Protein AF-A0A9P7JS52-F1 (afdb_monomer_lite)

Secondary structure (DSSP, 8-state):
--HHHHHHHHHHHHHHHHHHHHHS-S-S-EEEE-SS-EEEEEEEEEEPTTS-EEEEEEE-TT-EEEE-HHHHHH-TTT--S--SS---HHHHHHHHHTT----HHHHHHHHHHHHHHHHHHHHHHHS-------

pLDDT: mean 71.67, std 19.82, range [30.98, 96.31]

Foldseek 3Di:
DDPVVVVVVVVVVVVVVVVCCLQPPPDQKDKDAAQAWDKAAAPAFDQDPVRDTDRIDTDHHRGMDMDRSNVCSPPPVNCPPPDPPPPPVVVVVVCVVVVHDDDVVVVVVSVVVVVVVVVVVVVDVVDDDDDDDD

Organism: NCBI:txid1912936

Radius of gyration: 21.61 Å; chains: 1; bounding box: 54×28×57 Å

Structure (mmCIF, N/CA/C/O backbone):
data_AF-A0A9P7JS52-F1
#
_entry.id   AF-A0A9P7JS52-F1
#
loop_
_atom_site.group_PDB
_atom_site.id
_atom_site.type_symbol
_atom_site.label_atom_id
_atom_site.label_alt_id
_atom_site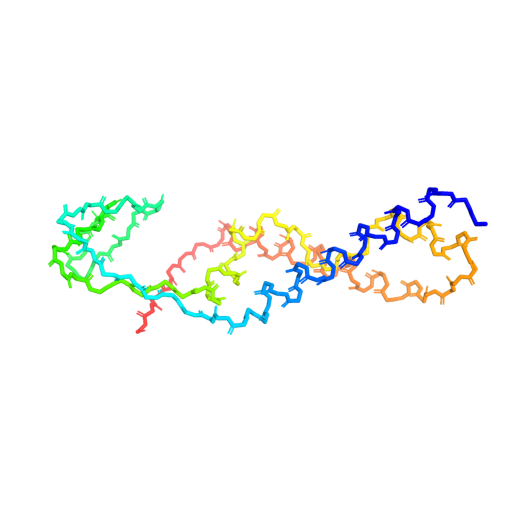.label_comp_id
_atom_site.label_asym_id
_atom_site.label_entity_id
_atom_site.label_seq_id
_atom_site.pdbx_PDB_ins_code
_atom_site.Cartn_x
_atom_site.Cartn_y
_atom_site.Cartn_z
_atom_site.occupancy
_atom_site.B_iso_or_equiv
_atom_site.auth_seq_id
_atom_site.auth_comp_id
_atom_site.auth_asym_id
_atom_site.auth_atom_id
_atom_site.pdbx_PDB_model_num
ATOM 1 N N . MET A 1 1 ? -29.392 10.322 24.789 1.00 59.69 1 MET A N 1
ATOM 2 C CA . MET A 1 1 ? -27.984 10.102 24.385 1.00 59.69 1 MET A CA 1
ATOM 3 C C . MET A 1 1 ? -27.443 11.407 23.819 1.00 59.69 1 MET A C 1
ATOM 5 O O . MET A 1 1 ? -28.081 11.936 22.916 1.00 59.69 1 MET A O 1
ATOM 9 N N . PRO A 1 2 ? -26.353 11.979 24.357 1.00 79.19 2 PRO A N 1
ATOM 10 C CA . PRO A 1 2 ? -25.794 13.222 23.833 1.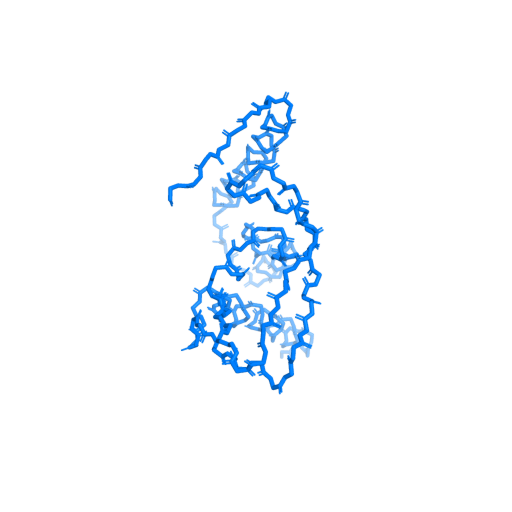00 79.19 2 PRO A CA 1
ATOM 11 C C . PRO A 1 2 ? -25.188 12.995 22.439 1.00 79.19 2 PRO A C 1
ATOM 13 O O . PRO A 1 2 ? -24.475 12.017 22.215 1.00 79.19 2 PRO A O 1
ATOM 16 N N . VAL A 1 3 ? -25.455 13.911 21.504 1.00 78.38 3 VAL A N 1
ATOM 17 C CA . VAL A 1 3 ? -25.021 13.857 20.088 1.00 78.38 3 VAL A CA 1
ATOM 18 C C . VAL A 1 3 ? -23.496 13.700 19.943 1.00 78.38 3 VAL A C 1
ATOM 20 O O . VAL A 1 3 ? -22.999 13.107 18.986 1.00 78.38 3 VAL A O 1
ATOM 23 N N . THR A 1 4 ? -22.737 14.163 20.934 1.00 74.44 4 THR A N 1
ATOM 24 C CA . THR A 1 4 ? -21.276 14.037 21.006 1.00 74.44 4 THR A CA 1
ATOM 25 C C . THR A 1 4 ? -20.799 12.593 21.171 1.00 74.44 4 THR A C 1
ATOM 27 O O . THR A 1 4 ? -19.786 12.224 20.580 1.00 74.44 4 THR A O 1
ATOM 30 N N . ALA A 1 5 ? -21.535 11.752 21.904 1.00 71.94 5 ALA A N 1
ATOM 31 C CA . ALA A 1 5 ? -21.184 10.344 22.085 1.00 71.94 5 ALA A CA 1
ATOM 32 C C . ALA A 1 5 ? -21.339 9.549 20.779 1.00 71.94 5 ALA A C 1
ATOM 34 O O . ALA A 1 5 ? -20.487 8.725 20.452 1.00 71.94 5 ALA A O 1
ATOM 35 N N . LEU A 1 6 ? -22.379 9.854 19.993 1.00 78.75 6 LEU A N 1
ATOM 36 C CA . LEU A 1 6 ? -22.606 9.231 18.687 1.00 78.75 6 LEU A CA 1
ATOM 37 C C . LEU A 1 6 ? -21.461 9.547 17.712 1.00 78.75 6 LEU A C 1
ATOM 39 O O . LEU A 1 6 ? -20.963 8.659 17.026 1.00 78.75 6 LEU A O 1
ATOM 43 N N . ARG A 1 7 ? -20.992 10.801 17.691 1.00 74.44 7 ARG A N 1
ATOM 44 C CA . ARG A 1 7 ? -19.889 11.227 16.818 1.00 74.44 7 ARG A CA 1
ATOM 45 C C . ARG A 1 7 ? -18.571 10.526 17.158 1.00 74.44 7 ARG A C 1
ATOM 47 O O . ARG A 1 7 ? -17.858 10.105 16.252 1.00 74.44 7 ARG A O 1
ATOM 54 N N . SER A 1 8 ? -18.263 10.373 18.444 1.00 76.12 8 SER A N 1
ATOM 55 C CA . SER A 1 8 ? -17.064 9.653 18.892 1.00 76.12 8 SER A CA 1
ATOM 56 C C . SER A 1 8 ? -17.106 8.171 18.515 1.00 76.12 8 SER A C 1
ATOM 58 O O . SER A 1 8 ? -16.089 7.612 18.109 1.00 76.12 8 SER A O 1
ATOM 60 N N . LEU A 1 9 ? -18.285 7.548 18.602 1.00 78.31 9 LEU A N 1
ATOM 61 C CA . LEU A 1 9 ? -18.476 6.150 18.223 1.00 78.31 9 LEU A CA 1
ATOM 62 C C . LEU A 1 9 ? -18.268 5.930 16.716 1.00 78.31 9 LEU A C 1
ATOM 64 O O . LEU A 1 9 ? -17.621 4.962 16.324 1.00 78.31 9 LEU A O 1
ATOM 68 N N . LEU A 1 10 ? -18.757 6.846 15.875 1.00 85.44 10 LEU A N 1
ATOM 69 C CA . LEU A 1 10 ? -18.566 6.776 14.422 1.00 85.44 10 LEU A CA 1
ATOM 70 C C . LEU A 1 10 ? -17.085 6.859 14.034 1.00 85.44 10 LEU A C 1
ATOM 72 O O . LEU A 1 10 ? -16.605 6.025 13.273 1.00 85.44 10 LEU A O 1
ATOM 76 N N . LEU A 1 11 ? -16.334 7.793 14.625 1.00 82.38 11 LEU A N 1
ATOM 77 C CA . LEU A 1 11 ? -14.894 7.918 14.364 1.00 82.38 11 LEU A CA 1
ATOM 78 C C . LEU A 1 11 ? -14.109 6.668 14.784 1.00 82.38 11 LEU A C 1
ATOM 80 O O . LEU A 1 11 ? -13.112 6.314 14.153 1.00 82.38 11 LEU A O 1
ATOM 84 N N . PHE A 1 12 ? -14.552 5.993 15.844 1.00 79.94 12 PHE A N 1
ATOM 85 C CA . PHE A 1 12 ? -13.956 4.736 16.281 1.00 79.94 12 PHE A CA 1
ATOM 86 C C . PHE A 1 12 ? -14.199 3.608 15.273 1.00 79.94 12 PHE A C 1
ATOM 88 O O . PHE A 1 12 ? -13.248 2.930 14.876 1.00 79.94 12 PHE A O 1
ATOM 95 N N . PHE A 1 13 ? -15.444 3.438 14.820 1.00 85.88 13 PHE A N 1
ATOM 96 C CA . PHE A 1 13 ? -15.769 2.446 13.796 1.00 85.88 13 PHE A CA 1
ATOM 97 C C . PHE A 1 13 ? -15.039 2.719 12.483 1.00 85.88 13 PHE A C 1
ATOM 99 O O . PHE A 1 13 ? -14.490 1.785 11.904 1.00 85.88 13 PHE A O 1
ATOM 106 N N . ASP A 1 14 ? -14.931 3.980 12.067 1.00 86.50 14 ASP A N 1
ATOM 107 C CA . ASP A 1 14 ? -14.136 4.360 10.898 1.00 86.50 14 ASP A CA 1
ATOM 108 C C . ASP A 1 14 ? -12.670 3.936 11.048 1.00 86.50 14 ASP A C 1
ATOM 110 O O . ASP A 1 14 ? -12.058 3.449 10.097 1.00 86.50 14 ASP A O 1
ATOM 114 N N . GLY A 1 15 ? -12.098 4.094 12.245 1.00 84.19 15 GLY A N 1
ATOM 115 C CA . GLY A 1 15 ? -10.743 3.647 12.557 1.00 84.19 15 GLY A CA 1
ATOM 116 C C . GLY A 1 15 ? -10.581 2.131 12.442 1.00 84.19 15 GLY A C 1
ATOM 117 O O . GLY A 1 15 ? -9.633 1.670 11.805 1.00 84.19 15 GLY A O 1
ATOM 118 N N . ILE A 1 16 ? -11.518 1.359 13.007 1.00 84.75 16 ILE A N 1
ATOM 119 C CA . ILE A 1 16 ? -11.520 -0.108 12.899 1.00 84.75 16 ILE A CA 1
ATOM 120 C C . ILE A 1 16 ? -11.625 -0.530 11.439 1.00 84.75 16 ILE A C 1
ATOM 122 O O . ILE A 1 16 ? -10.798 -1.307 10.978 1.00 84.75 16 ILE A O 1
ATOM 126 N N . ILE A 1 17 ? -12.606 -0.004 10.704 1.00 88.56 17 ILE A N 1
ATOM 127 C CA . ILE A 1 17 ? -12.856 -0.382 9.310 1.00 88.56 17 ILE A CA 1
ATOM 128 C C . ILE A 1 17 ? -11.619 -0.094 8.459 1.00 88.56 17 ILE A C 1
ATOM 130 O O . ILE A 1 17 ? -11.177 -0.962 7.706 1.00 88.56 17 ILE A O 1
ATOM 134 N N . LYS A 1 18 ? -11.008 1.087 8.613 1.00 86.62 18 LYS A N 1
ATOM 135 C CA . LYS A 1 18 ? -9.774 1.444 7.898 1.00 86.62 18 LYS A CA 1
ATOM 136 C C . LYS A 1 18 ? -8.631 0.489 8.219 1.00 86.62 18 LYS A C 1
ATOM 138 O O . LYS A 1 18 ? -7.931 0.060 7.306 1.00 86.62 18 LYS A O 1
ATOM 143 N N . GLU A 1 19 ? -8.449 0.130 9.485 1.00 85.00 19 GLU A N 1
ATOM 144 C CA . GLU A 1 19 ? -7.369 -0.767 9.896 1.00 85.00 19 GLU A CA 1
ATOM 145 C C . GLU A 1 19 ? -7.605 -2.211 9.436 1.00 85.00 19 GLU A C 1
ATOM 147 O O . GLU A 1 19 ? -6.684 -2.870 8.948 1.00 85.00 19 GLU A O 1
ATOM 152 N N . THR A 1 20 ? -8.848 -2.688 9.505 1.00 87.88 20 THR A N 1
ATOM 153 C CA . THR A 1 20 ? -9.243 -3.989 8.964 1.00 87.88 20 THR A CA 1
ATOM 154 C C . THR A 1 20 ? -9.000 -4.041 7.461 1.00 87.88 20 THR A C 1
ATOM 156 O O . THR A 1 20 ? -8.360 -4.979 6.997 1.00 87.88 20 THR A O 1
ATOM 159 N N . LEU A 1 21 ? -9.416 -3.025 6.700 1.00 89.62 21 LEU A N 1
ATOM 160 C CA . LEU A 1 21 ? -9.187 -2.967 5.252 1.00 89.62 21 LEU A CA 1
ATOM 161 C C . LEU A 1 21 ? -7.705 -2.793 4.892 1.00 89.62 21 LEU A C 1
ATOM 163 O O . LEU A 1 21 ? -7.263 -3.282 3.854 1.00 89.62 21 LEU A O 1
ATOM 167 N N . ARG A 1 22 ? -6.907 -2.147 5.750 1.00 88.50 22 ARG A N 1
ATOM 168 C CA . ARG A 1 22 ? -5.451 -2.058 5.576 1.00 88.50 22 ARG A CA 1
ATOM 169 C C . ARG A 1 22 ? -4.789 -3.431 5.724 1.00 88.50 22 ARG A C 1
ATOM 171 O O . ARG A 1 22 ? -3.935 -3.785 4.911 1.00 88.50 22 ARG A O 1
ATOM 178 N N . LEU A 1 23 ? -5.164 -4.196 6.753 1.00 88.12 23 LEU A N 1
ATOM 179 C CA . LEU A 1 23 ? -4.601 -5.522 7.053 1.00 88.12 23 LEU A CA 1
ATOM 180 C C . LEU A 1 23 ? -5.150 -6.634 6.148 1.00 88.12 23 LEU A C 1
ATOM 182 O O . LEU A 1 23 ? -4.427 -7.591 5.845 1.00 88.12 23 LEU A O 1
ATOM 186 N N . HIS A 1 24 ? -6.405 -6.493 5.728 1.00 91.56 24 HIS A N 1
ATOM 187 C CA . HIS A 1 24 ? -7.177 -7.447 4.936 1.00 91.56 24 HIS A CA 1
ATOM 188 C C . HIS A 1 24 ? -7.852 -6.735 3.752 1.00 91.56 24 HIS A C 1
ATOM 190 O O . HIS A 1 24 ? -9.081 -6.648 3.699 1.00 91.56 24 HIS A O 1
ATOM 196 N N . PRO A 1 25 ? -7.067 -6.195 2.800 1.00 92.25 25 PRO A N 1
ATOM 197 C CA . PRO A 1 25 ? -7.635 -5.583 1.611 1.00 92.25 25 PRO A CA 1
ATOM 198 C C . PRO A 1 25 ? -8.355 -6.652 0.789 1.00 92.25 25 PRO A C 1
ATOM 200 O O . PRO A 1 25 ? -7.826 -7.744 0.582 1.00 92.25 25 PRO A O 1
ATOM 203 N N . SER A 1 26 ? -9.536 -6.325 0.267 1.00 95.00 26 SER A N 1
ATOM 204 C CA . SER A 1 26 ? -10.273 -7.223 -0.633 1.00 95.00 26 SER A CA 1
ATOM 205 C C . SER A 1 26 ? -9.495 -7.523 -1.919 1.00 95.00 26 SER A C 1
ATOM 207 O O . SER A 1 26 ? -9.676 -8.578 -2.514 1.00 95.00 26 SER A O 1
ATOM 209 N N . CYS A 1 27 ? -8.610 -6.605 -2.327 1.00 93.75 27 CYS A N 1
ATOM 210 C CA . CYS A 1 27 ? -7.724 -6.751 -3.474 1.00 93.75 27 CYS A CA 1
ATOM 211 C C . CYS A 1 27 ? -6.259 -6.579 -3.019 1.00 93.75 27 CYS A C 1
ATOM 213 O O . CYS A 1 27 ? -5.828 -5.451 -2.767 1.00 93.75 27 CYS A O 1
ATOM 215 N N . PRO A 1 28 ? -5.493 -7.671 -2.833 1.00 91.38 28 PRO A N 1
ATOM 216 C CA . PRO A 1 28 ? -4.138 -7.604 -2.278 1.00 91.38 28 PRO A CA 1
ATOM 217 C C . PRO A 1 28 ? -3.076 -7.149 -3.288 1.00 91.38 28 PRO A C 1
ATOM 219 O O . PRO A 1 28 ? -1.961 -6.814 -2.878 1.00 91.38 28 PRO A O 1
ATOM 222 N N . VAL A 1 29 ? -3.412 -7.142 -4.581 1.00 93.31 29 VAL A N 1
ATOM 223 C CA . VAL A 1 29 ? -2.519 -6.839 -5.703 1.00 93.31 29 VAL A CA 1
ATOM 224 C C . VAL A 1 29 ? -3.292 -6.042 -6.750 1.00 93.31 29 VAL A C 1
ATOM 226 O O . VAL A 1 29 ? -4.449 -6.344 -7.017 1.00 93.31 29 VAL A O 1
ATOM 229 N N . MET A 1 30 ? -2.663 -5.027 -7.337 1.00 94.50 30 MET A N 1
ATOM 230 C CA . MET A 1 30 ? -3.210 -4.285 -8.471 1.00 94.50 30 MET A CA 1
ATOM 231 C C . MET A 1 30 ? -2.234 -4.346 -9.636 1.00 94.50 30 MET A C 1
ATOM 233 O O . MET A 1 30 ? -1.074 -3.965 -9.483 1.00 94.50 30 MET A O 1
ATOM 237 N N . ASP A 1 31 ? -2.738 -4.738 -10.799 1.00 94.31 31 ASP A N 1
ATOM 238 C CA . ASP A 1 31 ? -1.949 -4.810 -12.021 1.00 94.31 31 ASP A CA 1
ATOM 239 C C . ASP A 1 31 ? -2.228 -3.596 -12.904 1.00 94.31 31 ASP A C 1
ATOM 241 O O . ASP A 1 31 ? -3.367 -3.137 -13.039 1.00 94.31 31 ASP A O 1
ATOM 245 N N . ARG A 1 32 ? -1.170 -3.054 -13.504 1.00 93.62 32 ARG A N 1
ATOM 246 C CA . ARG A 1 32 ? -1.228 -1.941 -14.456 1.00 93.62 32 ARG A CA 1
ATOM 247 C C . ARG A 1 32 ? -0.411 -2.277 -15.689 1.00 93.62 32 ARG A C 1
ATOM 249 O O . ARG A 1 32 ? 0.664 -2.851 -15.571 1.00 93.62 32 ARG A O 1
ATOM 256 N N . VAL A 1 33 ? -0.894 -1.860 -16.852 1.00 94.94 33 VAL A N 1
ATOM 257 C CA . VAL A 1 33 ? -0.128 -1.897 -18.102 1.00 94.94 33 VAL A CA 1
ATOM 258 C C . VAL A 1 33 ? 0.262 -0.469 -18.447 1.00 94.94 33 VAL A C 1
ATOM 260 O O . VAL A 1 33 ? -0.593 0.419 -18.476 1.00 94.94 33 VAL A O 1
ATOM 263 N N . ALA A 1 34 ? 1.553 -0.229 -18.652 1.00 94.25 34 ALA A N 1
ATOM 264 C CA . ALA A 1 34 ? 2.043 1.083 -19.044 1.00 94.25 34 ALA A CA 1
ATOM 265 C C . ALA A 1 34 ? 1.601 1.394 -20.478 1.00 94.25 34 ALA A C 1
ATOM 267 O O . ALA A 1 34 ? 1.956 0.679 -21.409 1.00 94.25 34 ALA A O 1
ATOM 268 N N . SER A 1 35 ? 0.829 2.465 -20.662 1.00 95.19 35 SER A N 1
ATOM 269 C CA . SER A 1 35 ? 0.362 2.875 -2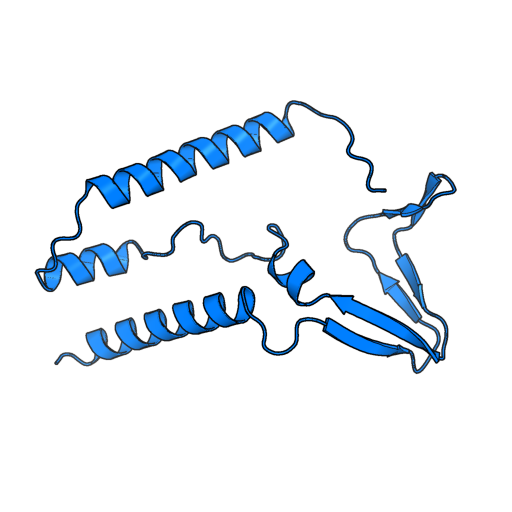1.992 1.00 95.19 35 SER A CA 1
ATOM 270 C C . SER A 1 35 ? 1.440 3.562 -22.827 1.00 95.19 35 SER A C 1
ATOM 272 O O . SER A 1 35 ? 1.299 3.639 -24.032 1.00 95.19 35 SER A O 1
ATOM 274 N N . ASN A 1 36 ? 2.472 4.108 -22.181 1.00 95.94 36 ASN A N 1
ATOM 275 C CA . ASN A 1 36 ? 3.606 4.779 -22.807 1.00 95.94 36 ASN A CA 1
ATOM 276 C C . ASN A 1 36 ? 4.863 4.460 -21.995 1.00 95.94 36 ASN A C 1
ATOM 278 O O . ASN A 1 36 ? 4.772 4.197 -20.789 1.00 95.94 36 ASN A O 1
ATOM 282 N N . ALA A 1 37 ? 6.031 4.549 -22.629 1.00 94.81 37 ALA A N 1
ATOM 283 C CA . ALA A 1 37 ? 7.297 4.479 -21.915 1.00 94.81 37 ALA A CA 1
ATOM 284 C C . ALA A 1 37 ? 7.398 5.635 -20.903 1.00 94.81 37 ALA A C 1
ATOM 286 O O . ALA A 1 37 ? 7.196 6.800 -21.249 1.00 94.81 37 ALA A O 1
ATOM 287 N N . ASN A 1 38 ? 7.686 5.316 -19.643 1.00 94.94 38 ASN A N 1
ATOM 288 C CA . ASN A 1 38 ? 7.783 6.296 -18.563 1.00 94.94 38 ASN A CA 1
ATOM 289 C C . ASN A 1 38 ? 8.846 5.879 -17.544 1.00 94.94 38 ASN A C 1
ATOM 291 O O . ASN A 1 38 ? 9.152 4.701 -17.393 1.00 94.94 38 ASN A O 1
ATOM 295 N N . THR A 1 39 ? 9.372 6.838 -16.796 1.00 93.62 39 THR A N 1
ATOM 296 C CA . THR A 1 39 ? 10.342 6.602 -15.731 1.00 93.62 39 THR A CA 1
ATOM 297 C C . THR A 1 39 ? 9.688 6.886 -14.383 1.00 93.62 39 THR A C 1
ATOM 299 O O . THR A 1 39 ? 9.324 8.022 -14.085 1.00 93.62 39 THR A O 1
ATOM 302 N N . LEU A 1 40 ? 9.538 5.853 -13.553 1.00 89.81 40 LEU A N 1
ATOM 303 C CA . LEU A 1 40 ? 8.970 5.961 -12.212 1.00 89.81 40 LEU A CA 1
ATOM 304 C C . LEU A 1 40 ? 10.055 6.416 -11.224 1.00 89.81 40 LEU A C 1
ATOM 306 O O . LEU A 1 40 ? 11.064 5.719 -11.076 1.00 89.81 40 LEU A O 1
ATOM 310 N N . PRO A 1 41 ? 9.884 7.555 -10.531 1.00 92.62 41 PRO A N 1
ATOM 311 C CA . PRO A 1 41 ? 10.837 7.982 -9.517 1.00 92.62 41 PRO A CA 1
ATOM 312 C C . PRO A 1 41 ? 10.746 7.070 -8.291 1.00 92.62 41 PRO A C 1
ATOM 314 O O . PRO A 1 41 ? 9.657 6.773 -7.797 1.00 92.62 41 PRO A O 1
ATOM 317 N N . LEU A 1 42 ? 11.898 6.639 -7.782 1.00 88.75 42 LEU A N 1
ATOM 318 C CA . LEU A 1 42 ? 11.984 5.877 -6.543 1.00 88.75 42 LEU A CA 1
ATOM 319 C C . LEU A 1 42 ? 12.209 6.846 -5.383 1.00 88.75 42 LEU A C 1
ATOM 321 O O . LEU A 1 42 ? 13.078 7.713 -5.448 1.00 88.75 42 LEU A O 1
ATOM 325 N N . GLN A 1 43 ? 11.442 6.685 -4.303 1.00 85.62 43 GLN A N 1
ATOM 326 C CA . GLN A 1 43 ? 11.603 7.503 -3.096 1.00 85.62 43 GLN A CA 1
ATOM 327 C C . GLN A 1 43 ? 12.999 7.338 -2.478 1.00 85.62 43 GLN A C 1
ATOM 329 O O . GLN A 1 43 ? 13.579 8.300 -1.978 1.00 85.62 43 GLN A O 1
ATOM 334 N N . PHE A 1 44 ? 13.542 6.122 -2.542 1.00 85.31 44 PHE A N 1
ATOM 335 C CA . PHE A 1 44 ? 14.884 5.793 -2.083 1.00 85.31 44 PHE A CA 1
ATOM 336 C C . PHE A 1 44 ? 15.658 5.129 -3.227 1.00 85.31 44 PHE A C 1
ATOM 338 O O . PHE A 1 44 ? 15.090 4.267 -3.904 1.00 85.31 44 PHE A O 1
ATOM 345 N N . PRO A 1 45 ? 16.935 5.489 -3.458 1.00 87.69 45 PRO A N 1
ATOM 346 C CA . PRO A 1 45 ? 17.744 4.838 -4.478 1.00 87.69 45 PRO A CA 1
ATOM 347 C C . PRO A 1 45 ? 17.867 3.343 -4.192 1.00 87.69 45 PRO A C 1
ATOM 349 O O . PRO A 1 45 ? 18.281 2.941 -3.103 1.00 87.69 45 PRO A O 1
ATOM 352 N N . THR A 1 46 ? 17.546 2.514 -5.178 1.00 86.62 46 THR A N 1
ATOM 353 C CA . THR A 1 46 ? 17.734 1.065 -5.084 1.00 86.62 46 THR A CA 1
ATOM 354 C C . THR A 1 46 ? 19.020 0.670 -5.787 1.00 86.62 46 THR A C 1
ATOM 356 O O . THR A 1 46 ? 19.337 1.177 -6.864 1.00 86.62 46 THR A O 1
ATOM 359 N N . ARG A 1 47 ? 19.784 -0.243 -5.188 1.00 88.75 47 ARG A N 1
ATOM 360 C CA . ARG A 1 47 ? 20.996 -0.775 -5.810 1.00 88.75 47 ARG A CA 1
ATOM 361 C C . ARG A 1 47 ? 20.622 -1.952 -6.703 1.00 88.75 47 ARG A C 1
ATOM 363 O O . ARG A 1 47 ? 20.029 -2.916 -6.228 1.00 88.75 47 ARG A O 1
ATOM 370 N N . SER A 1 48 ? 20.963 -1.874 -7.985 1.00 85.00 48 SER A N 1
ATOM 371 C CA . SER A 1 48 ? 20.746 -2.986 -8.911 1.00 85.00 48 SER A CA 1
ATOM 372 C C . SER A 1 48 ? 21.776 -4.105 -8.681 1.00 85.00 48 SER A C 1
ATOM 374 O O . SER A 1 48 ? 22.782 -3.922 -7.987 1.00 85.00 48 SER A O 1
ATOM 376 N N . ARG A 1 49 ? 21.580 -5.261 -9.332 1.00 86.69 49 ARG A N 1
ATOM 377 C CA . ARG A 1 49 ? 22.546 -6.376 -9.323 1.00 86.69 49 ARG A CA 1
ATOM 378 C C . ARG A 1 49 ? 23.923 -5.986 -9.877 1.00 86.69 49 ARG A C 1
ATOM 380 O O . ARG A 1 49 ? 24.921 -6.555 -9.453 1.00 86.69 49 ARG A O 1
ATOM 387 N N . SER A 1 50 ? 23.996 -4.998 -10.773 1.00 88.56 50 SER A N 1
ATOM 388 C CA . SER A 1 50 ? 25.267 -4.454 -11.279 1.00 88.56 50 SER A CA 1
ATOM 389 C C . SER A 1 50 ? 25.926 -3.461 -10.317 1.00 88.56 50 SER A C 1
ATOM 391 O O . SER A 1 50 ? 26.919 -2.827 -10.661 1.00 88.56 50 SER A O 1
ATOM 393 N N . SER A 1 51 ? 25.394 -3.330 -9.099 1.00 85.12 51 SER A N 1
ATOM 394 C CA . SER A 1 51 ? 25.855 -2.437 -8.038 1.00 85.12 51 SER A CA 1
ATOM 395 C C . SER A 1 51 ? 25.632 -0.941 -8.292 1.00 85.12 51 SER A C 1
ATOM 397 O O . SER A 1 51 ? 25.973 -0.130 -7.429 1.00 85.12 51 SER A O 1
ATOM 399 N N . ILE A 1 52 ? 24.994 -0.592 -9.415 1.00 87.31 52 ILE A N 1
ATOM 400 C CA . ILE A 1 52 ? 24.620 0.773 -9.792 1.00 87.31 52 ILE A CA 1
ATOM 401 C C . ILE A 1 52 ? 23.405 1.210 -8.968 1.00 87.31 52 ILE A C 1
ATOM 403 O O . ILE A 1 52 ? 22.379 0.524 -8.932 1.00 87.31 52 ILE A O 1
ATOM 407 N N . CYS A 1 53 ? 23.514 2.364 -8.313 1.00 87.75 53 CYS A N 1
ATOM 408 C CA . CYS A 1 53 ? 22.390 2.998 -7.633 1.00 87.75 53 CYS A CA 1
ATOM 409 C C . CYS A 1 53 ? 21.464 3.636 -8.670 1.00 87.75 53 CYS A C 1
ATOM 411 O O . CYS A 1 53 ? 21.876 4.510 -9.427 1.00 87.75 53 CYS A O 1
ATOM 413 N N . THR A 1 54 ? 20.211 3.201 -8.696 1.00 89.50 54 THR A N 1
ATOM 414 C CA . THR A 1 54 ? 19.163 3.750 -9.560 1.00 89.50 54 THR A CA 1
ATOM 415 C C . THR A 1 54 ? 18.148 4.469 -8.682 1.00 89.50 54 THR A C 1
ATOM 417 O O . THR A 1 54 ? 17.577 3.880 -7.769 1.00 89.50 54 THR A O 1
ATOM 420 N N . SER A 1 55 ? 17.949 5.762 -8.929 1.00 93.00 55 SER A N 1
ATOM 421 C CA . SER A 1 55 ? 16.911 6.583 -8.284 1.00 93.00 55 SER A CA 1
ATOM 422 C C . SER A 1 55 ? 15.593 6.576 -9.060 1.00 93.00 55 SER A C 1
ATOM 424 O O . SER A 1 55 ? 14.612 7.175 -8.627 1.00 93.00 55 SER A O 1
ATOM 426 N N . ALA A 1 56 ? 15.561 5.909 -10.214 1.00 91.56 56 ALA A N 1
ATOM 427 C CA . ALA A 1 56 ? 14.402 5.852 -11.080 1.00 91.56 56 ALA A CA 1
ATOM 428 C C . ALA A 1 56 ? 14.338 4.502 -11.805 1.00 91.56 56 ALA A C 1
ATOM 430 O O . ALA A 1 56 ? 15.374 3.931 -12.155 1.00 91.56 56 ALA A O 1
ATOM 431 N N . ALA A 1 57 ? 13.124 4.002 -12.024 1.00 88.69 57 ALA A N 1
ATOM 432 C CA . ALA A 1 57 ? 12.855 2.755 -12.726 1.00 88.69 57 ALA A CA 1
ATOM 433 C C . ALA A 1 57 ? 12.191 3.052 -14.076 1.00 88.69 57 ALA A C 1
ATOM 435 O O . ALA A 1 57 ? 11.079 3.578 -14.131 1.00 88.69 57 ALA A O 1
ATOM 436 N N . ALA A 1 58 ? 12.874 2.722 -15.172 1.00 92.12 58 ALA A N 1
ATOM 437 C CA . ALA A 1 58 ? 12.299 2.833 -16.506 1.00 92.12 58 ALA A CA 1
ATOM 438 C C . ALA A 1 58 ? 11.242 1.738 -16.715 1.00 92.12 58 ALA A C 1
ATOM 440 O O . ALA A 1 58 ? 11.487 0.561 -16.456 1.00 92.12 58 ALA A O 1
ATOM 441 N N . THR A 1 59 ? 10.071 2.140 -17.191 1.00 92.62 59 THR A N 1
ATOM 442 C CA . THR A 1 59 ? 8.952 1.276 -17.565 1.00 92.62 59 THR A CA 1
ATOM 443 C C . THR A 1 59 ? 8.737 1.422 -19.064 1.00 92.62 59 THR A C 1
ATOM 445 O O . THR A 1 59 ? 8.623 2.537 -19.571 1.00 92.62 59 THR A O 1
ATOM 448 N N . LEU A 1 60 ? 8.715 0.304 -19.783 1.00 95.25 60 LEU A N 1
ATOM 449 C CA . LEU A 1 60 ? 8.478 0.296 -21.225 1.00 95.25 60 LEU A CA 1
ATOM 450 C C . LEU A 1 60 ? 6.979 0.383 -21.523 1.00 95.25 60 LEU A C 1
ATOM 452 O O . LEU A 1 60 ? 6.151 -0.008 -20.702 1.00 95.25 60 LEU A O 1
ATOM 456 N N . GLU A 1 61 ? 6.631 0.861 -22.713 1.00 96.31 61 GLU A N 1
ATOM 457 C CA . GLU A 1 61 ? 5.263 0.756 -23.217 1.00 96.31 61 GLU A CA 1
ATOM 458 C C . GLU A 1 61 ? 4.836 -0.720 -23.295 1.00 96.31 61 GLU A C 1
ATOM 460 O O . GLU A 1 61 ? 5.619 -1.589 -23.678 1.00 96.31 61 GLU A O 1
ATOM 465 N N . GLY A 1 62 ? 3.614 -1.016 -22.858 1.00 94.81 62 GLY A N 1
ATOM 466 C CA . GLY A 1 62 ? 3.083 -2.373 -22.750 1.00 94.81 62 GLY A CA 1
ATOM 467 C C . GLY A 1 62 ? 3.611 -3.180 -21.557 1.00 94.81 62 GLY A C 1
ATOM 468 O O . GLY A 1 62 ? 3.164 -4.308 -21.352 1.00 94.81 62 GLY A O 1
ATOM 469 N N . ALA A 1 63 ? 4.526 -2.642 -20.742 1.00 94.00 63 ALA A N 1
ATOM 470 C CA . ALA A 1 63 ? 5.047 -3.362 -19.583 1.00 94.00 63 ALA A CA 1
ATOM 471 C C . ALA A 1 63 ? 3.995 -3.499 -18.470 1.00 94.00 63 ALA A C 1
ATOM 473 O O . ALA A 1 63 ? 3.280 -2.548 -18.139 1.00 94.00 63 ALA A O 1
ATOM 474 N N . TYR A 1 64 ? 3.955 -4.678 -17.846 1.00 95.00 64 TYR A N 1
ATOM 475 C CA . TYR A 1 64 ? 3.128 -4.952 -16.675 1.00 95.00 64 TYR A CA 1
ATOM 476 C C . TYR A 1 64 ? 3.821 -4.469 -15.399 1.00 95.00 64 TYR A C 1
ATOM 478 O O . TYR A 1 64 ? 4.976 -4.795 -15.133 1.00 95.00 64 TYR A O 1
ATOM 486 N N . SER A 1 65 ? 3.095 -3.712 -14.586 1.00 90.75 65 SER 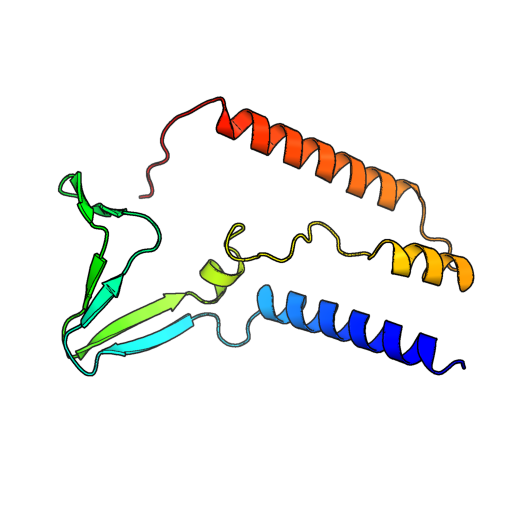A N 1
ATOM 487 C CA . SER A 1 65 ? 3.493 -3.280 -13.251 1.00 90.75 65 SER A CA 1
ATOM 488 C C . SER A 1 65 ? 2.554 -3.888 -12.225 1.00 90.75 65 SER A C 1
ATOM 490 O O . SER A 1 65 ? 1.346 -3.662 -12.274 1.00 90.75 65 SER A O 1
ATOM 492 N N . ILE A 1 66 ? 3.126 -4.631 -11.282 1.00 92.88 66 ILE A N 1
ATOM 493 C CA . ILE A 1 66 ? 2.397 -5.257 -10.183 1.00 92.88 66 ILE A CA 1
ATOM 494 C C . ILE A 1 66 ? 2.591 -4.391 -8.941 1.00 92.88 66 ILE A C 1
ATOM 496 O O . ILE A 1 66 ? 3.717 -4.178 -8.491 1.00 92.88 66 ILE A O 1
ATOM 500 N N . ILE A 1 67 ? 1.495 -3.895 -8.374 1.00 92.25 67 ILE A N 1
ATOM 501 C CA . ILE A 1 67 ? 1.488 -3.100 -7.145 1.00 92.25 67 ILE A CA 1
ATOM 502 C C . ILE A 1 67 ? 0.993 -4.000 -6.007 1.00 92.25 67 ILE A C 1
ATOM 504 O O . ILE A 1 67 ? -0.211 -4.260 -5.905 1.00 92.25 67 ILE A O 1
ATOM 508 N N . PRO A 1 68 ? 1.883 -4.481 -5.123 1.00 90.38 68 PRO A N 1
ATOM 509 C CA . PRO A 1 68 ? 1.489 -5.341 -4.017 1.00 90.38 68 PRO A CA 1
ATOM 510 C C . PRO A 1 68 ? 0.881 -4.501 -2.884 1.00 90.38 68 PRO A C 1
ATOM 512 O O . PRO A 1 68 ? 1.572 -4.109 -1.941 1.00 90.38 68 PRO A O 1
ATOM 515 N N . ILE A 1 69 ? -0.428 -4.238 -2.959 1.00 89.94 69 ILE A N 1
ATOM 516 C CA . ILE A 1 69 ? -1.186 -3.444 -1.974 1.00 89.94 69 ILE A CA 1
ATOM 517 C C . ILE A 1 69 ? -0.966 -3.976 -0.557 1.00 89.94 69 ILE A C 1
ATOM 519 O O . ILE A 1 69 ? -0.729 -3.199 0.364 1.00 89.94 69 ILE A O 1
ATOM 523 N N . LEU A 1 70 ? -0.978 -5.298 -0.367 1.00 88.81 70 LEU A N 1
ATOM 524 C CA . LEU A 1 70 ? -0.771 -5.890 0.956 1.00 88.81 70 LEU A CA 1
ATOM 525 C C . LEU A 1 70 ? 0.624 -5.586 1.528 1.00 88.81 70 LEU A C 1
ATOM 527 O O . LEU A 1 70 ? 0.758 -5.327 2.726 1.00 88.81 70 LEU A O 1
ATOM 531 N N . ALA A 1 71 ? 1.661 -5.614 0.687 1.00 87.38 71 ALA A N 1
ATOM 532 C CA . ALA A 1 71 ? 3.025 -5.305 1.105 1.00 87.38 71 ALA A CA 1
ATOM 533 C C . ALA A 1 71 ? 3.175 -3.808 1.409 1.00 87.38 71 ALA A C 1
ATOM 535 O O . ALA A 1 71 ? 3.707 -3.453 2.461 1.00 87.38 71 ALA A O 1
ATOM 536 N N . ALA A 1 72 ? 2.622 -2.948 0.547 1.00 87.19 72 ALA A N 1
ATOM 537 C CA . ALA A 1 72 ? 2.599 -1.501 0.746 1.00 87.19 72 ALA A CA 1
ATOM 538 C C . ALA A 1 72 ? 1.865 -1.120 2.043 1.00 87.19 72 ALA A C 1
ATOM 540 O O . ALA A 1 72 ? 2.399 -0.379 2.866 1.00 87.19 72 ALA A O 1
ATOM 541 N N . ASN A 1 73 ? 0.694 -1.712 2.293 1.00 88.56 73 ASN A N 1
ATOM 542 C CA . ASN A 1 73 ? -0.087 -1.484 3.506 1.00 88.56 73 ASN A CA 1
ATOM 543 C C . ASN A 1 73 ? 0.660 -1.911 4.773 1.00 88.56 73 ASN A C 1
ATOM 545 O O . ASN A 1 73 ? 0.473 -1.293 5.819 1.00 88.56 73 ASN A O 1
ATOM 549 N N . ARG A 1 74 ? 1.493 -2.958 4.713 1.00 85.44 74 ARG A N 1
ATOM 550 C CA . ARG A 1 74 ? 2.297 -3.449 5.848 1.00 85.44 74 ARG A CA 1
ATOM 551 C C . ARG A 1 74 ? 3.620 -2.699 6.029 1.00 85.44 74 ARG A C 1
ATOM 553 O O . ARG A 1 74 ? 4.288 -2.917 7.045 1.00 85.44 74 ARG A O 1
ATOM 560 N N . HIS A 1 75 ? 3.991 -1.819 5.099 1.00 82.94 75 HIS A N 1
ATOM 561 C CA . HIS A 1 75 ? 5.211 -1.029 5.194 1.00 82.94 75 HIS A CA 1
ATOM 562 C C . HIS A 1 75 ? 5.099 -0.004 6.328 1.00 82.94 75 HIS A C 1
ATOM 564 O O . HIS A 1 75 ? 4.277 0.913 6.291 1.00 82.94 75 HIS A O 1
ATOM 570 N N . ARG A 1 76 ? 5.932 -0.164 7.363 1.00 71.62 76 ARG A N 1
ATOM 571 C CA . ARG A 1 76 ? 5.824 0.600 8.619 1.00 71.62 76 ARG A CA 1
ATOM 572 C C . ARG A 1 76 ? 6.029 2.103 8.444 1.00 71.62 76 ARG A C 1
ATOM 574 O O . ARG A 1 76 ? 5.499 2.861 9.241 1.00 71.62 76 ARG A O 1
ATOM 581 N N . GLU A 1 77 ? 6.780 2.514 7.428 1.00 67.50 77 GLU A N 1
ATOM 582 C CA . GLU A 1 77 ? 7.090 3.928 7.181 1.00 67.50 77 GLU A CA 1
ATOM 583 C C . GLU A 1 77 ? 5.991 4.644 6.383 1.00 67.50 77 GLU A C 1
ATOM 585 O O . GLU A 1 77 ? 5.822 5.849 6.517 1.00 67.50 77 GLU A O 1
ATOM 590 N N . ILE A 1 78 ? 5.216 3.900 5.582 1.00 61.97 78 ILE A N 1
ATOM 591 C CA . ILE A 1 78 ? 4.091 4.438 4.792 1.00 61.97 78 ILE A CA 1
ATOM 592 C C . ILE A 1 78 ? 2.799 4.387 5.606 1.00 61.97 78 ILE A C 1
ATOM 594 O O . ILE A 1 78 ? 1.922 5.238 5.457 1.00 61.97 78 ILE A O 1
ATOM 598 N N . ALA A 1 79 ? 2.697 3.430 6.527 1.00 55.53 79 ALA A N 1
ATOM 599 C CA . ALA A 1 79 ? 1.715 3.461 7.591 1.00 55.53 79 ALA A CA 1
ATOM 600 C C . ALA A 1 79 ? 2.053 4.608 8.565 1.00 55.53 79 ALA A C 1
ATOM 602 O O . ALA A 1 79 ? 2.441 4.378 9.706 1.00 55.53 79 ALA A O 1
ATOM 603 N N . VAL A 1 80 ? 1.828 5.861 8.146 1.00 43.72 80 VAL A N 1
ATOM 604 C CA . VAL A 1 80 ? 1.901 7.096 8.967 1.00 43.72 80 VAL A CA 1
ATOM 605 C C . VAL A 1 80 ? 0.825 7.112 10.065 1.00 43.72 80 VAL A C 1
ATOM 607 O O . VAL A 1 80 ? 0.562 8.098 10.747 1.00 43.72 80 VAL A O 1
ATOM 610 N N . VAL A 1 81 ? 0.212 5.965 10.307 1.00 44.72 81 VAL A N 1
ATOM 611 C CA . VAL A 1 81 ? -0.766 5.767 11.336 1.00 44.72 81 VAL A CA 1
ATOM 612 C C . VAL A 1 81 ? -0.119 4.938 12.444 1.00 44.72 81 VAL A C 1
ATOM 614 O O . VAL A 1 81 ? 0.020 3.720 12.382 1.00 44.72 81 VAL A O 1
ATOM 617 N N . HIS A 1 82 ? 0.328 5.674 13.454 1.00 41.56 82 HIS A N 1
ATOM 618 C CA . HIS A 1 82 ? 1.094 5.279 14.631 1.00 41.56 82 HIS A CA 1
ATOM 619 C C . HIS A 1 82 ? 0.357 4.279 15.558 1.00 41.56 82 HIS A C 1
ATOM 621 O O . HIS A 1 82 ? 0.197 4.543 16.746 1.00 41.56 82 HIS A O 1
ATOM 627 N N . TYR A 1 83 ? -0.108 3.121 15.079 1.00 46.12 83 TYR A N 1
ATOM 628 C CA . TYR A 1 83 ? -0.980 2.226 15.858 1.00 46.12 83 TYR A CA 1
ATOM 629 C C . TYR A 1 83 ? -0.418 0.818 16.045 1.00 46.12 83 TYR A C 1
ATOM 631 O O . TYR A 1 83 ? -0.987 -0.183 15.627 1.00 46.12 83 TYR A O 1
ATOM 639 N N . SER A 1 84 ? 0.624 0.720 16.866 1.00 39.06 84 SER A N 1
ATOM 640 C CA . SER A 1 84 ? 0.583 -0.333 17.884 1.00 39.06 84 SER A CA 1
ATOM 641 C C . SER A 1 84 ? -0.480 0.107 18.896 1.00 39.06 84 SER A C 1
ATOM 643 O O . SER A 1 84 ? -0.219 1.000 19.691 1.00 39.06 84 SER A O 1
ATOM 645 N N . VAL A 1 85 ? -1.690 -0.446 18.828 1.00 50.19 85 VAL A N 1
ATOM 646 C CA . VAL A 1 85 ? -2.809 -0.175 19.756 1.00 50.19 85 VAL A CA 1
ATOM 647 C C . VAL A 1 85 ? -3.316 1.277 19.718 1.00 50.19 85 VAL A C 1
ATOM 649 O O . VAL A 1 85 ? -2.863 2.136 20.479 1.00 50.19 85 VAL A O 1
ATOM 652 N N . MET A 1 86 ? -4.300 1.553 18.859 1.00 44.50 86 MET A N 1
ATOM 653 C CA . MET A 1 86 ? -5.158 2.728 19.020 1.00 44.50 86 MET A CA 1
ATOM 654 C C . MET A 1 86 ? -6.369 2.363 19.877 1.00 44.50 86 MET A C 1
ATOM 656 O O . MET A 1 86 ? -7.442 2.054 19.374 1.00 44.50 86 MET A O 1
ATOM 660 N N . ILE A 1 87 ? -6.194 2.425 21.191 1.00 53.69 87 ILE A N 1
ATOM 661 C CA . ILE A 1 87 ? -7.254 2.955 22.044 1.00 53.69 87 ILE A CA 1
ATOM 662 C C . ILE A 1 87 ? -6.837 4.416 22.220 1.00 53.69 87 ILE A C 1
ATOM 664 O O . ILE A 1 87 ? -5.830 4.660 22.887 1.00 53.69 87 ILE A O 1
ATOM 668 N N . PRO A 1 88 ? -7.490 5.391 21.562 1.00 55.41 88 PRO A N 1
ATOM 669 C CA . PRO A 1 88 ? -7.194 6.798 21.810 1.00 55.41 88 PRO A CA 1
ATOM 670 C C . PRO A 1 88 ? -7.302 7.064 23.318 1.00 55.41 88 PRO A C 1
ATOM 672 O O . PRO A 1 88 ? -8.233 6.567 23.948 1.00 55.41 88 PRO A O 1
ATOM 675 N N . ALA A 1 89 ? -6.397 7.841 23.920 1.00 54.03 89 ALA A N 1
ATOM 676 C CA . ALA A 1 89 ? -6.489 8.185 25.349 1.00 54.03 89 ALA A CA 1
ATOM 677 C C . ALA A 1 89 ? -7.862 8.802 25.704 1.00 54.03 89 ALA A C 1
ATOM 679 O O . ALA A 1 89 ? -8.425 8.544 26.762 1.00 54.03 89 ALA A O 1
ATOM 680 N N . THR A 1 90 ? -8.472 9.511 24.751 1.00 49.38 90 THR A N 1
ATOM 681 C CA . THR A 1 90 ? -9.842 10.036 24.832 1.00 49.38 90 THR A CA 1
ATOM 682 C C . THR A 1 90 ? -10.918 8.947 24.923 1.00 49.38 90 THR A C 1
ATOM 684 O O . THR A 1 90 ? -11.937 9.142 25.582 1.00 49.38 90 THR A O 1
ATOM 687 N N . MET A 1 91 ? -10.692 7.779 24.318 1.00 56.94 91 MET A N 1
ATOM 688 C CA . MET A 1 91 ? -11.569 6.614 24.429 1.00 56.94 91 MET A CA 1
ATOM 689 C C .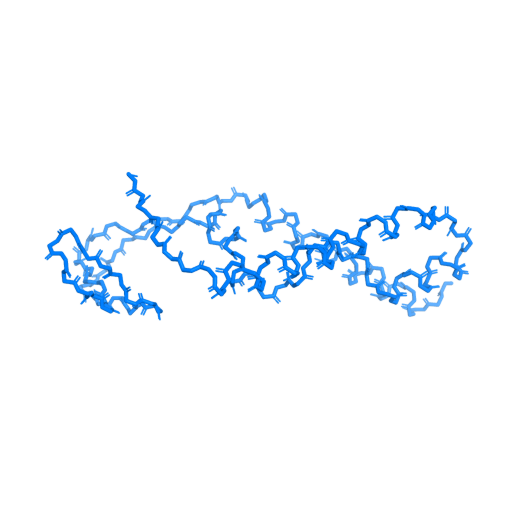 MET A 1 91 ? -11.436 5.931 25.792 1.00 56.94 91 MET A C 1
ATOM 691 O O . MET A 1 91 ? -12.428 5.434 26.311 1.00 56.94 91 MET A O 1
ATOM 695 N N . TRP A 1 92 ? -10.251 5.960 26.409 1.00 60.97 92 TRP A N 1
ATOM 696 C CA . TRP A 1 92 ? -10.064 5.483 27.783 1.00 60.97 92 TRP A CA 1
ATOM 697 C C . TRP A 1 92 ? -10.860 6.335 28.779 1.00 60.97 92 TRP A C 1
ATOM 699 O O . TRP A 1 92 ? -11.616 5.791 29.582 1.00 60.97 92 TRP A O 1
ATOM 709 N N . GLN A 1 93 ? -10.794 7.668 28.657 1.00 54.03 93 GLN A N 1
ATOM 710 C CA . GLN A 1 93 ? -11.649 8.574 29.434 1.00 54.03 93 GLN A CA 1
ATOM 711 C C . GLN A 1 93 ? -13.146 8.295 29.209 1.00 54.03 93 GLN A C 1
ATOM 713 O O . GLN A 1 93 ? -13.915 8.285 30.168 1.00 54.03 93 GLN A O 1
ATOM 718 N N . CYS A 1 94 ? -13.561 8.037 27.964 1.00 55.31 94 CYS A N 1
ATOM 719 C CA . CYS A 1 94 ? -14.963 7.782 27.629 1.00 55.31 94 CYS A CA 1
ATOM 720 C C . CYS A 1 94 ? -15.468 6.434 28.181 1.00 55.31 94 CYS A C 1
ATOM 722 O O . CYS A 1 94 ? -16.566 6.370 28.727 1.00 55.31 94 CYS A O 1
ATOM 724 N N . LEU A 1 95 ? -14.655 5.374 28.112 1.00 58.91 95 LEU A N 1
ATOM 725 C CA . LEU A 1 95 ? -14.990 4.053 28.659 1.00 58.91 95 LEU A CA 1
ATOM 726 C C . LEU A 1 95 ? -15.053 4.062 30.195 1.00 58.91 95 LEU A C 1
ATOM 728 O O . LEU A 1 95 ? -15.966 3.461 30.760 1.00 58.91 95 LEU A O 1
ATOM 732 N N . ILE A 1 96 ? -14.158 4.805 30.861 1.00 64.56 96 ILE A N 1
ATOM 733 C CA . ILE A 1 96 ? -14.222 5.041 32.314 1.00 64.56 96 ILE A CA 1
ATOM 734 C C . ILE A 1 96 ? -15.507 5.792 32.685 1.00 64.56 96 ILE A C 1
ATOM 736 O O . ILE A 1 96 ? -16.194 5.399 33.624 1.00 64.56 96 ILE A O 1
ATOM 740 N N . GLN A 1 97 ? -15.869 6.838 31.934 1.00 59.09 97 GLN A N 1
ATOM 741 C CA . GLN A 1 97 ? -17.102 7.603 32.168 1.00 59.09 97 GLN A CA 1
ATOM 742 C C . GLN A 1 97 ? -18.380 6.782 31.937 1.00 59.09 97 GLN A C 1
ATOM 744 O O . GLN A 1 97 ? -19.415 7.101 32.516 1.00 59.09 97 GLN A O 1
ATOM 749 N N . GLN A 1 98 ? -18.316 5.725 31.123 1.00 63.28 98 GLN A N 1
ATOM 750 C CA . GLN A 1 98 ? -19.425 4.797 30.881 1.00 63.28 98 GLN A CA 1
ATOM 751 C C . GLN A 1 98 ? -19.429 3.573 31.818 1.00 63.28 98 GLN A C 1
ATOM 753 O O . GLN A 1 98 ? -20.276 2.698 31.661 1.00 63.28 98 GLN A O 1
ATOM 758 N N . GLY A 1 99 ? -18.520 3.503 32.801 1.00 55.12 99 GLY A N 1
ATOM 759 C CA . GLY A 1 99 ? -18.503 2.446 33.821 1.00 55.12 99 GLY A CA 1
ATOM 760 C C . GLY A 1 99 ? -17.884 1.115 33.379 1.00 55.12 99 GLY A C 1
ATOM 761 O O . GLY A 1 99 ? -18.001 0.123 34.096 1.00 55.12 99 GLY A O 1
ATOM 762 N N . TYR A 1 100 ? -17.203 1.069 32.231 1.00 51.72 100 TYR A N 1
ATOM 763 C CA . TYR A 1 100 ? -16.511 -0.136 31.772 1.00 51.72 100 TYR A CA 1
ATOM 764 C C . TYR A 1 100 ? -15.130 -0.253 32.431 1.00 51.72 100 TYR A C 1
ATOM 766 O O . TYR A 1 100 ? -14.237 0.562 32.199 1.00 51.72 100 TYR A O 1
ATOM 774 N N . THR A 1 101 ? -14.919 -1.301 33.226 1.00 44.78 101 THR A N 1
ATOM 775 C CA . THR A 1 101 ? -13.626 -1.627 33.844 1.00 44.78 101 THR A CA 1
ATOM 776 C C . THR A 1 101 ? -12.819 -2.561 32.946 1.00 44.78 101 THR A C 1
ATOM 778 O O . THR A 1 101 ? -12.899 -3.784 33.030 1.00 44.78 101 THR A O 1
ATOM 781 N N . ILE A 1 102 ? -11.989 -1.988 32.076 1.00 53.59 102 ILE A N 1
ATOM 782 C CA . ILE A 1 102 ? -10.947 -2.756 31.384 1.00 53.59 102 ILE A CA 1
ATOM 783 C C . ILE A 1 102 ? -9.722 -2.812 32.304 1.00 53.59 102 ILE A C 1
ATOM 785 O O . ILE A 1 102 ? -9.256 -1.786 32.793 1.00 53.59 102 ILE A O 1
ATOM 789 N N . SER A 1 103 ? -9.203 -4.016 32.567 1.00 51.19 103 SER A N 1
ATOM 790 C CA . SER A 1 103 ? -8.069 -4.231 33.475 1.00 51.19 103 SER A CA 1
ATOM 791 C C . SER A 1 103 ? -6.857 -3.376 33.079 1.00 51.19 103 SER A C 1
ATOM 793 O O . SER A 1 103 ? -6.295 -3.553 31.995 1.00 51.19 103 SER A O 1
ATOM 795 N N . SER A 1 104 ? -6.412 -2.497 33.983 1.00 50.31 104 SER A N 1
ATOM 796 C CA . SER A 1 104 ? -5.218 -1.646 33.829 1.00 50.31 104 SER A CA 1
ATOM 797 C C . SER A 1 104 ? -3.969 -2.433 33.413 1.00 50.31 104 SER A C 1
ATOM 799 O O . SER A 1 104 ? -3.173 -1.958 32.609 1.00 50.31 104 SER A O 1
ATOM 801 N N . ARG A 1 105 ? -3.866 -3.706 33.824 1.00 52.03 105 ARG A N 1
ATOM 802 C CA . ARG A 1 105 ? -2.777 -4.626 33.441 1.00 52.03 105 ARG A CA 1
ATOM 803 C C . ARG A 1 105 ? -2.672 -4.892 31.936 1.00 52.03 105 ARG A C 1
ATOM 805 O O . ARG A 1 105 ? -1.632 -5.364 31.473 1.00 52.03 105 ARG A O 1
ATOM 812 N N . VAL A 1 106 ? -3.746 -4.702 31.168 1.00 54.19 106 VAL A N 1
ATOM 813 C CA . VAL A 1 106 ? -3.716 -4.831 29.699 1.00 54.19 106 VAL A CA 1
ATOM 814 C C . VAL A 1 106 ? -3.129 -3.565 29.079 1.00 54.19 106 VAL A C 1
ATOM 816 O O . VAL A 1 106 ? -2.288 -3.663 28.188 1.00 54.19 106 VAL A O 1
ATOM 819 N N . TYR A 1 107 ? -3.500 -2.397 29.606 1.00 52.47 107 TYR A N 1
ATOM 820 C CA . TYR A 1 107 ? -2.985 -1.104 29.164 1.00 52.47 107 TYR A CA 1
ATOM 821 C C . TYR A 1 107 ? -1.487 -0.950 29.477 1.00 52.47 107 TYR A C 1
ATOM 823 O O . TYR A 1 107 ? -0.709 -0.623 28.581 1.00 52.47 107 TYR A O 1
ATOM 831 N N . ASP A 1 108 ? -1.060 -1.304 30.693 1.00 49.38 108 ASP A N 1
ATOM 832 C CA . ASP A 1 108 ? 0.347 -1.215 31.114 1.00 49.38 108 ASP A CA 1
ATOM 833 C C . ASP A 1 108 ? 1.252 -2.120 30.268 1.00 49.38 108 ASP A C 1
ATOM 835 O O . ASP A 1 108 ? 2.280 -1.683 29.748 1.00 49.38 108 ASP A O 1
ATOM 839 N N . ARG A 1 109 ? 0.819 -3.361 30.000 1.00 55.56 109 ARG A N 1
ATOM 840 C CA . ARG A 1 109 ? 1.555 -4.283 29.115 1.00 55.56 109 ARG A CA 1
ATOM 841 C C . ARG A 1 109 ? 1.645 -3.782 27.674 1.00 55.56 109 ARG A C 1
ATOM 843 O O . ARG A 1 109 ? 2.633 -4.056 26.991 1.00 55.56 109 ARG A O 1
ATOM 850 N N . MET A 1 110 ? 0.635 -3.059 27.192 1.00 54.00 110 MET A N 1
ATOM 851 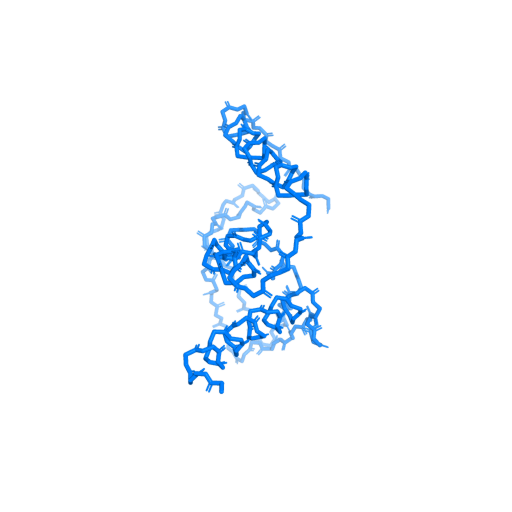C CA . MET A 1 110 ? 0.648 -2.453 25.857 1.00 54.00 110 MET A CA 1
ATOM 852 C C . MET A 1 110 ? 1.576 -1.233 25.791 1.00 54.00 110 MET A C 1
ATOM 854 O O . MET A 1 110 ? 2.291 -1.064 24.797 1.00 54.00 110 MET A O 1
ATOM 858 N N . TYR A 1 111 ? 1.608 -0.417 26.846 1.00 49.34 111 TYR A N 1
ATOM 859 C CA . TYR A 1 111 ? 2.447 0.777 26.934 1.00 49.34 111 TYR A CA 1
ATOM 860 C C . TYR A 1 111 ? 3.935 0.437 27.112 1.00 49.34 111 TYR A C 1
ATOM 862 O O . TYR A 1 111 ? 4.780 0.963 26.380 1.00 49.34 111 TYR A O 1
ATOM 870 N N . ASP A 1 112 ? 4.268 -0.525 27.977 1.00 56.81 112 ASP A N 1
ATOM 871 C CA . ASP A 1 112 ? 5.651 -0.987 28.160 1.00 56.81 112 ASP A CA 1
ATOM 872 C C . ASP A 1 112 ? 6.220 -1.597 26.879 1.00 56.81 112 ASP A C 1
ATOM 874 O O . ASP A 1 112 ? 7.359 -1.318 26.499 1.00 56.81 112 ASP A O 1
ATOM 878 N N . ARG A 1 113 ? 5.405 -2.352 26.130 1.00 51.78 113 ARG A N 1
ATOM 879 C CA . ARG A 1 113 ? 5.818 -2.914 24.837 1.00 51.78 113 ARG A CA 1
ATOM 880 C C . ARG A 1 113 ? 6.122 -1.821 23.807 1.00 51.78 113 ARG A C 1
ATOM 882 O O . ARG A 1 113 ? 7.042 -2.002 23.010 1.00 51.78 113 ARG A O 1
ATOM 889 N N . LYS A 1 114 ? 5.415 -0.682 23.828 1.00 48.69 114 LYS A N 1
ATOM 890 C CA . LYS A 1 114 ? 5.732 0.490 22.986 1.00 48.69 114 LYS A CA 1
ATOM 891 C C . LYS A 1 114 ? 7.089 1.086 23.339 1.00 48.69 114 LYS A C 1
ATOM 893 O O . LYS A 1 114 ? 7.891 1.311 22.434 1.00 48.69 114 LYS A O 1
ATOM 898 N N . LYS A 1 115 ? 7.362 1.286 24.630 1.00 55.81 115 LYS A N 1
ATOM 899 C CA . LYS A 1 115 ? 8.631 1.848 25.117 1.00 55.81 115 LYS A CA 1
ATOM 900 C C . LYS A 1 115 ? 9.814 0.952 24.735 1.00 55.81 115 LYS A C 1
ATOM 902 O O . LYS A 1 115 ? 10.827 1.433 24.233 1.00 55.81 115 LYS A O 1
ATOM 907 N N . LEU A 1 116 ? 9.624 -0.364 24.846 1.00 54.56 116 LEU A N 1
ATOM 908 C CA . LEU A 1 116 ? 10.598 -1.387 24.454 1.00 54.56 116 LEU A CA 1
ATOM 909 C C . LEU A 1 116 ? 10.833 -1.445 22.937 1.00 54.56 116 LEU A C 1
ATOM 911 O O . LEU A 1 116 ? 11.962 -1.644 22.492 1.00 54.56 116 LEU A O 1
ATOM 915 N N . LEU A 1 117 ? 9.784 -1.275 22.127 1.00 55.19 117 LEU A N 1
ATOM 916 C CA . LEU A 1 117 ? 9.896 -1.248 20.665 1.00 55.19 117 LEU A CA 1
ATOM 917 C C . LEU A 1 117 ? 10.547 0.044 20.161 1.00 55.19 117 LEU A C 1
ATOM 919 O O . LEU A 1 117 ? 11.353 -0.023 19.236 1.00 55.19 117 LEU A O 1
ATOM 923 N N . GLN A 1 118 ? 10.260 1.188 20.786 1.00 55.75 118 GLN A N 1
ATOM 924 C CA . GLN A 1 118 ? 10.922 2.459 20.479 1.00 55.75 118 GLN A CA 1
ATOM 925 C C . GLN A 1 118 ? 12.401 2.439 20.883 1.00 55.75 118 GLN A C 1
ATOM 927 O O . GLN A 1 118 ? 13.246 2.818 20.076 1.00 55.75 118 GLN A O 1
ATOM 932 N N . GLN A 1 119 ? 12.743 1.904 22.061 1.00 55.31 119 GLN A N 1
ATOM 933 C CA . GLN A 1 119 ? 14.144 1.720 22.466 1.00 55.31 119 GLN A CA 1
ATOM 934 C C . GLN A 1 119 ? 14.897 0.747 21.548 1.00 55.31 119 GLN A C 1
ATOM 936 O O . GLN A 1 119 ? 16.035 1.015 21.174 1.00 55.31 119 GLN A O 1
ATOM 941 N N . LYS A 1 120 ? 14.266 -0.355 21.119 1.00 53.75 120 LYS A N 1
ATOM 942 C CA . LYS A 1 120 ? 14.874 -1.299 20.164 1.00 53.75 120 LYS A CA 1
ATOM 943 C C . LYS A 1 120 ? 15.034 -0.710 18.760 1.00 53.75 120 LYS A C 1
ATOM 945 O O . LYS A 1 120 ? 16.012 -1.031 18.092 1.00 53.75 120 LYS A O 1
ATOM 950 N N . ALA A 1 121 ? 14.103 0.128 18.307 1.00 51.59 121 ALA A N 1
ATOM 951 C CA . ALA A 1 121 ? 14.222 0.836 17.032 1.00 51.59 121 ALA A CA 1
ATOM 952 C C . ALA A 1 121 ? 15.355 1.875 17.070 1.00 51.59 121 ALA A C 1
ATOM 954 O O . ALA A 1 121 ? 16.134 1.961 16.126 1.00 51.59 121 ALA A O 1
ATOM 955 N N . PHE A 1 122 ? 15.504 2.582 18.194 1.00 42.09 122 PHE A N 1
ATOM 956 C CA . PHE A 1 122 ? 16.603 3.520 18.426 1.00 42.09 122 PHE A CA 1
ATOM 957 C C . PHE A 1 122 ? 17.969 2.811 18.485 1.00 42.09 122 PHE A C 1
ATOM 959 O O . PHE A 1 122 ? 18.917 3.243 17.837 1.00 42.09 122 PHE A O 1
ATOM 966 N N . ALA A 1 123 ? 18.053 1.659 19.161 1.00 47.72 123 ALA A N 1
ATOM 967 C CA . ALA A 1 123 ? 19.275 0.852 19.226 1.00 47.72 123 ALA A CA 1
ATOM 968 C C . ALA A 1 123 ? 19.685 0.253 17.863 1.00 47.72 123 ALA A C 1
ATOM 970 O O . ALA A 1 123 ? 20.871 0.171 17.558 1.00 47.72 123 ALA A O 1
ATOM 971 N N . ARG A 1 124 ? 18.720 -0.127 17.009 1.00 50.47 124 ARG A N 1
ATOM 972 C CA . ARG A 1 124 ? 18.990 -0.625 15.642 1.00 50.47 124 ARG A CA 1
ATOM 973 C C . ARG A 1 124 ? 19.454 0.459 14.672 1.00 50.47 124 ARG A C 1
ATOM 975 O O . ARG A 1 124 ? 20.139 0.139 13.714 1.00 50.47 124 ARG A O 1
ATOM 982 N N . HIS A 1 125 ? 19.103 1.719 14.913 1.00 47.78 125 HIS A N 1
ATOM 983 C CA . HIS A 1 125 ? 19.618 2.832 14.114 1.00 47.78 125 HIS A CA 1
ATOM 984 C C . HIS A 1 125 ? 21.073 3.190 14.457 1.00 47.78 125 HIS A C 1
ATOM 986 O O . HIS A 1 125 ? 21.752 3.791 13.630 1.00 47.78 125 HIS A O 1
ATOM 992 N N . GLN A 1 126 ? 21.559 2.815 15.649 1.00 46.50 126 GLN A N 1
ATOM 993 C CA . GLN A 1 126 ? 22.938 3.064 16.090 1.00 46.50 126 GLN A CA 1
ATOM 994 C C . GLN A 1 126 ? 23.902 1.895 15.809 1.00 46.50 126 GLN A C 1
ATOM 996 O O . GLN A 1 126 ? 25.103 2.119 15.689 1.00 46.50 126 GLN A O 1
ATOM 1001 N N . ALA A 1 127 ? 23.401 0.665 15.659 1.00 41.62 127 ALA A N 1
ATOM 1002 C CA . ALA A 1 127 ? 24.190 -0.513 15.290 1.00 41.62 127 ALA A CA 1
ATOM 1003 C C . ALA A 1 127 ? 23.937 -0.867 13.812 1.00 41.62 127 ALA A C 1
ATOM 1005 O O . ALA A 1 127 ? 22.903 -1.438 13.480 1.00 41.62 127 ALA A O 1
ATOM 1006 N N . GLY A 1 128 ? 24.838 -0.467 12.912 1.00 40.97 128 GLY A N 1
ATOM 1007 C CA . GLY A 1 128 ? 24.645 -0.579 11.463 1.00 40.97 128 GLY A CA 1
ATOM 1008 C C . GLY A 1 128 ? 24.560 -2.001 10.881 1.00 40.97 128 GLY A C 1
ATOM 1009 O O . GLY A 1 128 ? 24.792 -2.996 11.560 1.00 40.97 128 GLY A O 1
ATOM 1010 N N . GLY A 1 129 ? 24.326 -2.051 9.562 1.00 39.38 129 GLY A N 1
ATOM 1011 C CA . GLY A 1 129 ? 24.803 -3.133 8.691 1.00 39.38 129 GLY A CA 1
ATOM 1012 C C . GLY A 1 129 ? 23.749 -4.083 8.106 1.00 39.38 129 GLY A C 1
ATOM 1013 O O . GLY A 1 129 ? 23.221 -4.929 8.809 1.00 39.38 129 GLY A O 1
ATOM 1014 N N . ILE A 1 130 ? 23.555 -3.953 6.784 1.00 42.53 130 ILE A N 1
ATOM 1015 C CA . ILE A 1 130 ? 23.279 -4.990 5.762 1.00 42.53 130 ILE A CA 1
ATOM 1016 C C . ILE A 1 130 ? 22.133 -5.983 6.032 1.00 42.53 130 ILE A C 1
ATOM 1018 O O . ILE A 1 130 ? 22.228 -6.841 6.901 1.00 42.53 130 ILE A O 1
ATOM 1022 N N . LEU A 1 131 ? 21.139 -6.008 5.134 1.00 30.98 131 LEU A N 1
ATOM 1023 C CA . LEU A 1 131 ? 20.327 -7.205 4.890 1.00 30.98 131 LEU A CA 1
ATOM 1024 C C . LEU A 1 131 ? 20.020 -7.365 3.395 1.00 30.98 131 LEU A C 1
ATOM 1026 O O . LEU A 1 131 ? 19.347 -6.546 2.772 1.00 30.98 131 LEU A O 1
ATOM 1030 N N . VAL A 1 132 ? 20.599 -8.437 2.857 1.00 33.84 132 VAL A N 1
ATOM 1031 C CA . VAL A 1 132 ? 20.377 -9.037 1.541 1.00 33.84 132 VAL A CA 1
ATOM 1032 C C . VAL A 1 132 ? 18.972 -9.640 1.511 1.00 33.84 132 VAL A C 1
ATOM 1034 O O . VAL A 1 132 ? 18.579 -10.310 2.466 1.00 33.84 132 VAL A O 1
ATOM 1037 N N . PHE A 1 133 ? 18.245 -9.449 0.411 1.00 36.56 133 PHE A N 1
ATOM 1038 C CA . PHE A 1 133 ? 17.065 -10.250 0.091 1.00 36.56 133 PHE A CA 1
ATOM 1039 C C . PHE A 1 133 ? 17.391 -11.132 -1.118 1.00 36.56 133 PHE A C 1
ATOM 1041 O O . PHE A 1 133 ? 17.890 -10.631 -2.127 1.00 36.56 133 PHE A O 1
ATOM 1048 N N . HIS A 1 134 ? 17.185 -12.440 -0.935 1.00 34.88 134 HIS A N 1
ATOM 1049 C CA . HIS A 1 134 ? 17.199 -13.472 -1.973 1.00 34.88 134 HIS A CA 1
ATOM 1050 C C . HIS A 1 134 ? 15.987 -13.343 -2.895 1.00 34.88 134 HIS A C 1
ATOM 1052 O O . HIS A 1 134 ? 14.910 -12.958 -2.381 1.00 34.88 134 HIS A O 1
#

Sequence (134 aa):
MPVTALRSLLLFFDGIIKETLRLHPSCPVMDRVASNANTLPLQFPTRSRSSICTSAAATLEGAYSIIPILAANRHREIAVVHYSVMIPATMWQCLIQQGYTISSRVYDRMYDRKKLLQQKAFARHQAGGILVFH